Protein AF-A0A661V4U7-F1 (afdb_monomer_lite)

pLDDT: mean 79.94, std 15.43, range [44.84, 98.19]

Radius of gyration: 28.43 Å; chains: 1; bounding box: 42×71×66 Å

Secondary structure (DSSP, 8-state):
-------------HHHHHHHHHHHHHHHHHHHHHHHHHHHHHHHHHHHHHB--HHHHHHHTTSGGGGS--SSBSSHHHHHHHHHS-HHHHHHHHHHHHHHHHHHHHHHHHHHHHHHHH---TTHHHHHHHHHHH-

Sequence (135 aa):
MTTTTATAKTHHSPGYRLRKATNLAFKYLVLTVLAFFFLFPLIFMFVSSIKNNEMQVTQDMSSLYAFIPTGDIGIQNYVDVFERVEFGRLMFNSVLIVSTMVLLGLLINSMIAYALARLRFKGRELLLGTIIALI

Structure (mmCIF, N/CA/C/O backbone):
data_AF-A0A661V4U7-F1
#
_entry.id   AF-A0A661V4U7-F1
#
loop_
_atom_site.group_PDB
_atom_site.id
_atom_site.type_symbol
_atom_site.label_atom_id
_atom_site.label_alt_id
_atom_site.label_comp_id
_atom_site.label_asym_id
_atom_site.label_entity_id
_atom_site.label_seq_id
_atom_site.pdbx_PDB_ins_code
_atom_site.Cartn_x
_atom_site.Cartn_y
_atom_site.Cartn_z
_atom_site.occupancy
_atom_site.B_iso_or_equiv
_atom_site.auth_seq_id
_atom_site.auth_comp_id
_atom_site.auth_asym_id
_atom_site.auth_atom_id
_atom_site.pdbx_PDB_model_num
ATOM 1 N N . MET A 1 1 ? 14.217 -52.680 38.008 1.00 45.72 1 MET A N 1
ATOM 2 C CA . MET A 1 1 ? 13.025 -52.696 37.134 1.00 45.72 1 MET A CA 1
ATOM 3 C C . MET A 1 1 ? 13.137 -51.528 36.166 1.00 45.72 1 MET A C 1
ATOM 5 O O . MET A 1 1 ? 12.887 -50.398 36.554 1.00 45.72 1 MET A O 1
ATOM 9 N N . THR A 1 2 ? 13.627 -51.783 34.957 1.00 44.84 2 THR A N 1
ATOM 10 C CA . THR A 1 2 ? 13.811 -50.798 33.882 1.00 44.84 2 THR A CA 1
ATOM 11 C C . THR A 1 2 ? 12.626 -50.887 32.926 1.00 44.84 2 THR A C 1
ATOM 13 O O . THR A 1 2 ? 12.466 -51.876 32.218 1.00 44.84 2 THR A O 1
ATOM 16 N N . THR A 1 3 ? 11.771 -49.867 32.925 1.00 52.91 3 THR A N 1
ATOM 17 C CA . THR A 1 3 ? 10.636 -49.770 32.003 1.00 52.91 3 THR A CA 1
ATOM 18 C C . THR A 1 3 ? 11.135 -49.222 30.668 1.00 52.91 3 THR A C 1
ATOM 20 O O . THR A 1 3 ? 11.408 -48.032 30.532 1.00 52.91 3 THR A O 1
ATOM 23 N N . THR A 1 4 ? 11.303 -50.099 29.681 1.00 56.12 4 THR A N 1
ATOM 24 C CA . THR A 1 4 ? 11.606 -49.733 28.293 1.00 56.12 4 THR A CA 1
ATOM 25 C C . THR A 1 4 ? 10.351 -49.160 27.631 1.00 56.12 4 THR A C 1
ATOM 27 O O . THR A 1 4 ? 9.420 -49.893 27.304 1.00 56.12 4 THR A O 1
ATOM 30 N N . THR A 1 5 ? 10.319 -47.846 27.414 1.00 56.34 5 THR A N 1
ATOM 31 C CA . THR A 1 5 ? 9.282 -47.167 26.625 1.00 56.34 5 THR A CA 1
ATOM 32 C C . THR A 1 5 ? 9.471 -47.502 25.143 1.00 56.34 5 THR A C 1
ATOM 34 O O . THR A 1 5 ? 10.343 -46.952 24.472 1.00 56.34 5 THR A O 1
ATOM 37 N N . ALA A 1 6 ? 8.669 -48.435 24.629 1.00 55.75 6 ALA A N 1
ATOM 38 C CA . ALA A 1 6 ? 8.643 -48.792 23.217 1.00 55.75 6 ALA A CA 1
ATOM 39 C C . ALA A 1 6 ? 8.133 -47.615 22.367 1.00 55.75 6 ALA A C 1
ATOM 41 O O . ALA A 1 6 ? 7.021 -47.118 22.545 1.00 55.75 6 ALA A O 1
ATOM 42 N N . THR A 1 7 ? 8.958 -47.168 21.424 1.00 56.53 7 THR A N 1
ATOM 43 C CA . THR A 1 7 ? 8.645 -46.128 20.441 1.00 56.53 7 THR A CA 1
ATOM 44 C C . THR A 1 7 ? 7.653 -46.690 19.418 1.00 56.53 7 THR A C 1
ATOM 46 O O . THR A 1 7 ? 8.005 -47.532 18.590 1.00 56.53 7 THR A O 1
ATOM 49 N N . ALA A 1 8 ? 6.396 -46.247 19.472 1.00 52.19 8 ALA A N 1
ATOM 50 C CA . ALA A 1 8 ? 5.366 -46.650 18.519 1.00 52.19 8 ALA A CA 1
ATOM 51 C C . ALA A 1 8 ? 5.686 -46.101 17.115 1.00 52.19 8 ALA A C 1
ATOM 53 O O . ALA A 1 8 ? 5.567 -44.905 16.853 1.00 52.19 8 ALA A O 1
ATOM 54 N N . LYS A 1 9 ? 6.101 -46.982 16.197 1.00 53.38 9 LYS A N 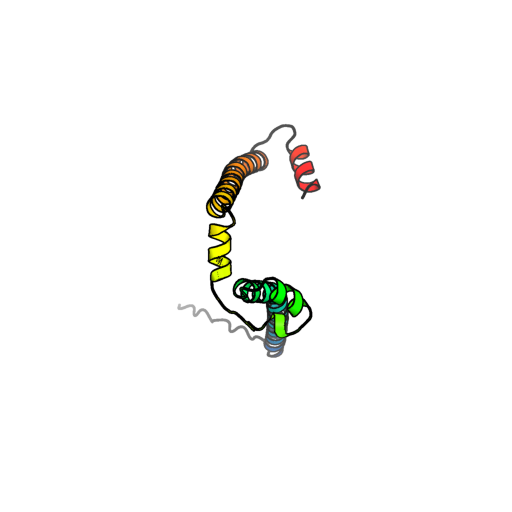1
ATOM 55 C CA . LYS A 1 9 ? 6.260 -46.665 14.771 1.00 53.38 9 LYS A CA 1
ATOM 56 C C . LYS A 1 9 ? 4.871 -46.491 14.151 1.00 53.38 9 LYS A C 1
ATOM 58 O O . LYS A 1 9 ? 4.138 -47.465 13.990 1.00 53.38 9 LYS A O 1
ATOM 63 N N . THR A 1 10 ? 4.497 -45.266 13.794 1.00 60.88 10 THR A N 1
ATOM 64 C CA . THR A 1 10 ? 3.250 -44.993 13.071 1.00 60.88 10 THR A CA 1
ATOM 65 C C . THR A 1 10 ? 3.341 -45.561 11.651 1.00 60.88 10 THR A C 1
ATOM 67 O O . THR A 1 10 ? 4.005 -45.022 10.766 1.00 60.88 10 THR A O 1
ATOM 70 N N . HIS A 1 11 ? 2.679 -46.696 11.427 1.00 53.28 11 HIS A N 1
ATOM 71 C CA . HIS A 1 11 ? 2.571 -47.339 10.119 1.00 53.28 11 HIS A CA 1
ATOM 72 C C . HIS A 1 11 ? 1.645 -46.511 9.209 1.00 53.28 11 HIS A C 1
ATOM 74 O O . HIS A 1 11 ? 0.441 -46.743 9.123 1.00 53.28 11 HIS A O 1
ATOM 80 N N . HIS A 1 12 ? 2.186 -45.497 8.533 1.00 61.53 12 HIS A N 1
ATOM 81 C CA . HIS A 1 12 ? 1.446 -44.781 7.495 1.00 61.53 12 HIS A CA 1
ATOM 82 C C . HIS A 1 12 ? 1.301 -45.676 6.259 1.00 61.53 12 HIS A C 1
ATOM 84 O O . HIS A 1 12 ? 2.291 -46.008 5.606 1.00 61.53 12 HIS A O 1
ATOM 90 N N . SER A 1 13 ? 0.066 -46.063 5.933 1.00 65.12 13 SER A N 1
ATOM 91 C CA . SER A 1 13 ? -0.234 -46.874 4.752 1.00 65.12 13 SER A CA 1
ATOM 92 C C . SER A 1 13 ? 0.213 -46.166 3.453 1.00 65.12 13 SER A C 1
ATOM 94 O O . SER A 1 13 ? 0.125 -44.934 3.361 1.00 65.12 13 SER A O 1
ATOM 96 N N . PRO A 1 14 ? 0.683 -46.901 2.423 1.00 62.81 14 PRO A N 1
ATOM 97 C CA . PRO A 1 14 ? 1.210 -46.313 1.183 1.00 62.81 14 PRO A CA 1
ATOM 98 C C . PRO A 1 14 ? 0.237 -45.337 0.498 1.00 62.81 14 PRO A C 1
ATOM 100 O O . PRO A 1 14 ? 0.647 -44.285 0.005 1.00 62.81 14 PRO A O 1
ATOM 103 N N . GLY A 1 15 ? -1.070 -45.627 0.552 1.00 68.00 15 GLY A N 1
ATOM 104 C CA . GLY A 1 15 ? -2.123 -44.785 -0.026 1.00 68.00 15 GLY A CA 1
ATOM 105 C C . GLY A 1 15 ? -2.315 -43.431 0.670 1.00 68.00 15 GLY A C 1
ATOM 106 O O . GLY A 1 15 ? -2.714 -42.463 0.022 1.00 68.00 15 GLY A O 1
ATOM 107 N N . TYR A 1 16 ? -1.977 -43.318 1.961 1.00 68.88 16 TYR A N 1
ATOM 108 C CA . TYR A 1 16 ? -2.000 -42.038 2.678 1.00 68.88 16 TYR A CA 1
ATOM 109 C C . TYR A 1 16 ? -0.881 -41.106 2.194 1.00 68.88 16 TYR A C 1
ATOM 111 O O . TYR A 1 16 ? -1.108 -39.913 1.993 1.00 68.88 16 TYR A O 1
ATOM 119 N N . ARG A 1 17 ? 0.319 -41.650 1.940 1.00 70.56 17 ARG A N 1
ATOM 120 C CA . ARG A 1 17 ? 1.461 -40.875 1.424 1.00 70.56 17 ARG A CA 1
ATOM 121 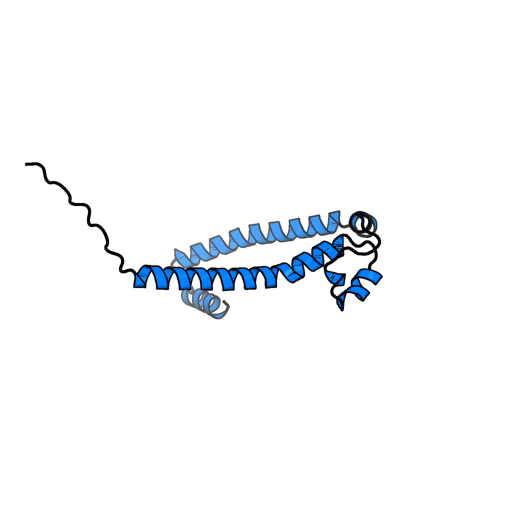C C . ARG A 1 17 ? 1.209 -40.387 -0.004 1.00 70.56 17 ARG A C 1
ATOM 123 O O . ARG A 1 17 ? 1.527 -39.238 -0.297 1.00 70.56 17 ARG A O 1
ATOM 130 N N . LEU A 1 18 ? 0.581 -41.215 -0.844 1.00 72.62 18 LEU A N 1
ATOM 131 C CA . LEU A 1 18 ? 0.261 -40.867 -2.232 1.00 72.62 18 LEU A CA 1
ATOM 132 C C . LEU A 1 18 ? -0.811 -39.765 -2.320 1.00 72.62 18 LEU A C 1
ATOM 134 O O . LEU A 1 18 ? -0.567 -38.744 -2.951 1.00 72.62 18 LEU A O 1
ATOM 138 N N . ARG A 1 19 ? -1.938 -39.891 -1.594 1.00 74.88 19 ARG A N 1
ATOM 139 C CA . ARG A 1 19 ? -2.975 -38.834 -1.518 1.00 74.88 19 ARG A CA 1
ATOM 140 C C . ARG A 1 19 ? -2.448 -37.528 -0.921 1.00 74.88 19 ARG A C 1
ATOM 142 O O . ARG A 1 19 ? -2.862 -36.443 -1.322 1.00 74.88 19 ARG A O 1
ATOM 149 N N . LYS A 1 20 ? -1.532 -37.614 0.049 1.00 79.50 20 LYS A N 1
ATOM 150 C CA . LYS A 1 20 ? -0.887 -36.433 0.633 1.00 79.50 20 LYS A CA 1
ATOM 151 C C . LYS A 1 20 ? 0.037 -35.746 -0.377 1.00 79.50 20 LYS A C 1
ATOM 153 O O . LYS A 1 20 ? 0.001 -34.524 -0.463 1.00 79.50 20 LYS A O 1
ATOM 158 N N . ALA A 1 21 ? 0.811 -36.508 -1.153 1.00 81.44 21 ALA A N 1
ATOM 159 C CA . ALA A 1 21 ? 1.687 -35.973 -2.194 1.00 81.44 21 ALA A CA 1
ATOM 160 C C . ALA A 1 21 ? 0.899 -35.336 -3.350 1.00 81.44 21 ALA A C 1
ATOM 162 O O . ALA A 1 21 ? 1.242 -34.236 -3.769 1.00 81.44 21 ALA A O 1
ATOM 163 N N . THR A 1 22 ? -0.194 -35.958 -3.808 1.00 86.75 22 THR A N 1
ATOM 164 C CA . THR A 1 22 ? -1.047 -35.392 -4.869 1.00 86.75 22 THR A CA 1
ATOM 165 C C . THR A 1 22 ? -1.754 -34.121 -4.415 1.00 86.75 22 THR A C 1
ATOM 167 O O . THR A 1 22 ? -1.763 -33.136 -5.143 1.00 86.75 22 THR A O 1
ATOM 170 N N . ASN A 1 23 ? -2.291 -34.095 -3.190 1.00 88.62 23 ASN A N 1
ATOM 171 C CA . ASN A 1 23 ? -2.912 -32.889 -2.640 1.00 88.62 23 ASN A CA 1
ATOM 172 C C . ASN A 1 23 ? -1.895 -31.763 -2.453 1.00 88.62 23 ASN A C 1
ATOM 174 O O . ASN A 1 23 ? -2.234 -30.596 -2.623 1.00 88.62 23 ASN A O 1
ATOM 178 N N . LEU A 1 24 ? -0.659 -32.101 -2.086 1.00 87.88 24 LEU A N 1
ATOM 179 C CA . LEU A 1 24 ? 0.406 -31.121 -1.946 1.00 87.88 24 LEU A CA 1
ATOM 180 C C . LEU A 1 24 ? 0.814 -30.568 -3.317 1.00 87.88 24 LEU A C 1
ATOM 182 O O . LEU A 1 24 ? 0.831 -29.355 -3.486 1.00 87.88 24 LEU A O 1
ATOM 186 N N . ALA A 1 25 ? 1.043 -31.436 -4.304 1.00 91.56 25 ALA A N 1
ATOM 187 C CA . ALA A 1 25 ? 1.354 -31.040 -5.674 1.00 91.56 25 ALA A CA 1
ATOM 188 C C . ALA A 1 25 ? 0.246 -30.172 -6.288 1.00 91.56 25 ALA A C 1
ATOM 190 O O . ALA A 1 25 ? 0.540 -29.129 -6.858 1.00 91.56 25 ALA A O 1
ATOM 191 N N . PHE A 1 26 ? -1.024 -30.545 -6.101 1.00 93.69 26 PHE A N 1
ATOM 192 C CA . PHE A 1 26 ? -2.165 -29.754 -6.564 1.00 93.69 26 PHE A CA 1
ATOM 193 C C . PHE A 1 26 ? -2.230 -28.381 -5.885 1.00 93.69 26 PHE A C 1
ATOM 195 O O . PHE A 1 26 ? -2.409 -27.373 -6.560 1.00 93.69 26 PHE A O 1
ATOM 202 N N . LYS A 1 27 ? -2.023 -28.311 -4.561 1.00 92.69 27 LYS A N 1
ATOM 203 C CA . LYS A 1 27 ? -1.945 -27.030 -3.844 1.00 92.69 27 LYS A CA 1
ATOM 204 C C . LYS A 1 27 ? -0.826 -26.152 -4.395 1.00 92.69 27 LYS A C 1
ATOM 206 O O . LYS A 1 27 ? -1.089 -25.004 -4.723 1.00 92.69 27 LYS A O 1
ATOM 211 N N . TYR A 1 28 ? 0.391 -26.679 -4.527 1.00 94.00 28 TYR A N 1
ATOM 212 C CA . TYR A 1 28 ? 1.510 -25.907 -5.069 1.00 94.00 28 TYR A CA 1
ATOM 213 C C . TYR A 1 28 ? 1.256 -25.466 -6.509 1.00 94.00 28 TYR A C 1
ATOM 215 O O . TYR A 1 28 ? 1.503 -24.309 -6.811 1.00 94.00 28 TYR A O 1
ATOM 223 N N . LEU A 1 29 ? 0.686 -26.324 -7.358 1.00 95.56 29 LEU A N 1
ATOM 224 C CA . LEU A 1 29 ? 0.293 -25.960 -8.719 1.00 95.56 29 LEU A CA 1
ATOM 225 C C . LEU A 1 29 ? -0.664 -24.758 -8.718 1.00 95.56 29 LEU A C 1
ATOM 227 O O . LEU A 1 29 ? -0.410 -23.773 -9.405 1.00 95.56 29 LEU A O 1
ATOM 231 N N . VAL A 1 30 ? -1.732 -24.817 -7.914 1.00 95.94 30 VAL A N 1
ATOM 232 C CA . VAL A 1 30 ? -2.708 -23.724 -7.793 1.00 95.94 30 VAL A CA 1
ATOM 233 C C . VAL A 1 30 ? -2.038 -22.452 -7.271 1.00 95.94 30 VAL A C 1
ATOM 235 O O . VAL A 1 30 ? -2.211 -21.393 -7.866 1.00 95.94 30 VAL A O 1
ATOM 238 N N . LEU A 1 31 ? -1.229 -22.540 -6.209 1.00 94.38 31 LEU A N 1
ATOM 239 C CA . LEU A 1 31 ? -0.504 -21.387 -5.666 1.00 94.38 31 LEU A CA 1
ATOM 240 C C . LEU A 1 31 ? 0.455 -20.775 -6.694 1.00 94.38 31 LEU A C 1
ATOM 242 O O . LEU A 1 31 ? 0.526 -19.555 -6.792 1.00 94.38 31 LEU A O 1
ATOM 246 N N . THR A 1 32 ? 1.170 -21.593 -7.468 1.00 94.06 32 THR A N 1
ATOM 247 C CA . THR A 1 32 ? 2.086 -21.128 -8.515 1.00 94.06 32 THR A CA 1
ATOM 248 C C . THR A 1 32 ? 1.329 -20.416 -9.632 1.00 94.06 32 THR A C 1
ATOM 250 O O . THR A 1 32 ? 1.732 -19.327 -10.029 1.00 94.06 32 THR A O 1
ATOM 253 N N . VAL A 1 33 ? 0.208 -20.971 -10.103 1.00 95.19 33 VAL A N 1
ATOM 254 C CA . VAL A 1 33 ? -0.635 -20.322 -11.123 1.00 95.19 33 VAL A CA 1
ATOM 255 C C . VAL A 1 33 ? -1.181 -18.985 -10.614 1.00 95.19 33 VAL A C 1
ATOM 257 O O . VAL A 1 33 ? -1.079 -17.981 -11.318 1.00 95.19 33 VAL A O 1
ATOM 260 N N . LEU A 1 34 ? -1.698 -18.941 -9.381 1.00 93.44 34 LEU A N 1
ATOM 261 C CA . LEU A 1 34 ? -2.168 -17.696 -8.765 1.00 93.44 34 LEU A CA 1
ATOM 262 C C . LEU A 1 34 ? -1.033 -16.678 -8.621 1.00 93.44 34 LEU A C 1
ATOM 264 O O . LEU A 1 34 ? -1.224 -15.507 -8.935 1.00 93.44 34 LEU A O 1
ATOM 268 N N . ALA A 1 35 ? 0.152 -17.112 -8.186 1.00 93.88 35 ALA A N 1
ATOM 269 C CA . ALA A 1 35 ? 1.310 -16.237 -8.066 1.00 93.88 35 ALA A CA 1
ATOM 270 C C . ALA A 1 35 ? 1.651 -15.595 -9.415 1.00 93.88 35 ALA A C 1
ATOM 272 O O . ALA A 1 35 ? 1.766 -14.375 -9.483 1.00 93.88 35 ALA A O 1
ATOM 273 N N . PHE A 1 36 ? 1.738 -16.381 -10.494 1.00 91.88 36 PHE A N 1
ATOM 274 C CA . PHE A 1 36 ? 1.988 -15.845 -11.835 1.00 91.88 36 PHE A CA 1
ATOM 275 C C . PHE A 1 36 ? 0.897 -14.876 -12.298 1.00 91.88 36 PHE A C 1
ATOM 277 O O . PHE A 1 36 ? 1.219 -13.839 -12.872 1.00 91.88 36 PHE A O 1
ATOM 284 N N . PHE A 1 37 ? -0.371 -15.165 -12.002 1.00 91.31 37 PHE A N 1
ATOM 285 C CA . PHE A 1 37 ? -1.483 -14.270 -12.321 1.00 91.31 37 PHE A CA 1
ATOM 286 C C . PHE A 1 37 ? -1.350 -12.900 -11.631 1.00 91.31 37 PHE A C 1
ATOM 288 O O . PHE A 1 37 ? -1.527 -11.871 -12.277 1.00 91.31 37 PHE A O 1
ATOM 295 N N . PHE A 1 38 ? -0.976 -12.864 -10.348 1.00 90.19 38 PHE A N 1
ATOM 296 C CA . PHE A 1 38 ? -0.748 -11.607 -9.620 1.00 90.19 38 PHE A CA 1
ATOM 297 C C . PHE A 1 38 ? 0.577 -10.917 -9.979 1.00 90.19 38 PHE A C 1
ATOM 299 O O . PHE A 1 38 ? 0.670 -9.693 -9.913 1.00 90.19 38 PHE A O 1
ATOM 306 N N . LEU A 1 39 ? 1.601 -11.678 -10.369 1.00 89.69 39 LEU A N 1
ATOM 307 C CA . LEU A 1 39 ? 2.895 -11.148 -10.812 1.00 89.69 39 LEU A CA 1
ATOM 308 C C . LEU A 1 39 ? 2.813 -10.498 -12.193 1.00 89.69 39 LEU A C 1
ATOM 310 O O . LEU A 1 39 ? 3.551 -9.554 -12.458 1.00 89.69 39 LEU A O 1
ATOM 314 N N . PHE A 1 40 ? 1.917 -10.969 -13.058 1.00 84.19 40 PHE A N 1
ATOM 315 C CA . PHE A 1 40 ? 1.744 -10.456 -14.414 1.00 84.19 40 PHE A 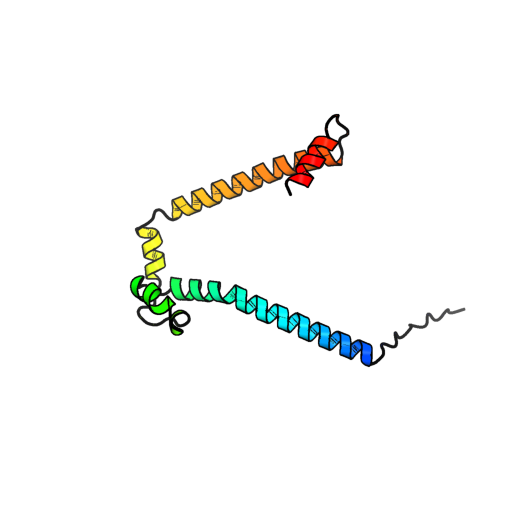CA 1
ATOM 316 C C . PHE A 1 40 ? 1.633 -8.916 -14.497 1.00 84.19 40 PHE A C 1
ATOM 318 O O . PHE A 1 40 ? 2.463 -8.313 -15.184 1.00 84.19 40 PHE A O 1
ATOM 325 N N . PRO A 1 41 ? 0.707 -8.239 -13.781 1.00 85.19 41 PRO A N 1
ATOM 326 C CA . PRO A 1 41 ? 0.620 -6.777 -13.818 1.00 85.19 41 PRO A CA 1
ATOM 327 C C . PRO A 1 41 ? 1.834 -6.077 -13.186 1.00 85.19 41 PRO A C 1
ATOM 329 O O . PRO A 1 41 ? 2.195 -4.983 -13.615 1.00 85.19 41 PRO A O 1
ATOM 332 N N . LEU A 1 42 ? 2.495 -6.695 -12.201 1.00 85.81 42 LEU A N 1
ATOM 333 C CA . LEU A 1 42 ? 3.695 -6.128 -11.575 1.00 85.81 42 LEU A CA 1
ATOM 334 C C . LEU A 1 42 ? 4.890 -6.132 -12.530 1.00 85.81 42 LEU A C 1
ATOM 336 O O . LEU A 1 42 ? 5.609 -5.140 -12.617 1.00 85.81 42 LEU A O 1
ATOM 340 N N . ILE A 1 43 ? 5.080 -7.228 -13.269 1.00 82.81 43 ILE A N 1
ATOM 341 C CA . ILE A 1 43 ? 6.130 -7.337 -14.287 1.00 82.81 43 ILE A CA 1
ATOM 342 C C . ILE A 1 43 ? 5.883 -6.307 -15.392 1.00 82.81 43 ILE A C 1
ATOM 344 O O . ILE A 1 43 ? 6.814 -5.614 -15.793 1.00 82.81 43 ILE A O 1
ATOM 348 N N . PHE A 1 44 ? 4.631 -6.155 -15.833 1.00 79.94 44 PHE A N 1
ATOM 349 C CA . PHE A 1 44 ? 4.260 -5.131 -16.808 1.00 79.94 44 PHE A CA 1
ATOM 350 C C . PHE A 1 44 ? 4.575 -3.711 -16.310 1.00 79.94 44 PHE A C 1
ATOM 352 O O . PHE A 1 44 ? 5.231 -2.953 -17.022 1.00 79.94 44 PHE A O 1
ATOM 359 N N . MET A 1 45 ? 4.189 -3.360 -15.074 1.00 81.44 45 MET A N 1
ATOM 360 C CA . MET A 1 45 ? 4.529 -2.052 -14.494 1.00 81.44 45 MET A CA 1
ATOM 361 C C . MET A 1 45 ? 6.039 -1.824 -14.418 1.00 81.44 45 MET A C 1
ATOM 363 O O . MET A 1 45 ? 6.504 -0.727 -14.715 1.00 81.44 45 MET A O 1
ATOM 367 N N . PHE A 1 46 ? 6.804 -2.847 -14.039 1.00 82.81 46 PHE A N 1
ATOM 368 C CA . PHE A 1 46 ? 8.256 -2.744 -13.929 1.00 82.81 46 PHE A CA 1
ATOM 369 C C . PHE A 1 46 ? 8.928 -2.529 -15.289 1.00 82.81 46 PHE A C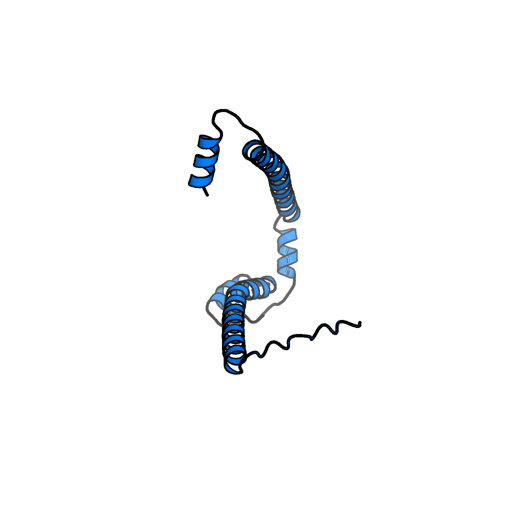 1
ATOM 371 O O . PHE A 1 46 ? 9.761 -1.643 -15.436 1.00 82.81 46 PHE A O 1
ATOM 378 N N . VAL A 1 47 ? 8.546 -3.300 -16.312 1.00 78.81 47 VAL A N 1
ATOM 379 C CA . VAL A 1 47 ? 9.075 -3.116 -17.674 1.00 78.81 47 VAL A CA 1
ATOM 380 C C . VAL A 1 47 ? 8.678 -1.743 -18.220 1.00 78.81 47 VAL A C 1
ATOM 382 O O . VAL A 1 47 ? 9.498 -1.060 -18.830 1.00 78.81 47 VAL A O 1
ATOM 385 N N . SER A 1 48 ? 7.444 -1.310 -17.956 1.00 73.94 48 SER A N 1
ATOM 386 C CA . SER A 1 48 ? 6.946 -0.003 -18.375 1.00 73.94 48 SER A CA 1
ATOM 387 C C . SER A 1 48 ? 7.670 1.164 -17.705 1.00 73.94 48 SER A C 1
ATOM 389 O O . SER A 1 48 ? 7.808 2.201 -18.344 1.00 73.94 48 SER A O 1
ATOM 391 N N . SER A 1 49 ? 8.133 1.042 -16.455 1.00 77.50 49 SER A N 1
ATOM 392 C CA . SER A 1 49 ? 8.785 2.165 -15.764 1.00 77.50 49 SER A CA 1
ATOM 393 C C . SER A 1 49 ? 10.176 2.490 -16.317 1.00 77.50 49 SER A C 1
ATOM 395 O O . SER A 1 49 ? 10.650 3.608 -16.129 1.00 77.50 49 SER A O 1
ATOM 397 N N . ILE A 1 50 ? 10.810 1.535 -17.007 1.00 75.62 50 ILE A N 1
ATOM 398 C CA . ILE A 1 50 ? 12.157 1.655 -17.593 1.00 75.62 50 ILE A CA 1
ATOM 399 C C . ILE A 1 50 ? 12.100 2.146 -19.059 1.00 75.62 50 ILE A C 1
ATOM 401 O O . ILE A 1 50 ? 13.098 2.612 -19.613 1.00 75.62 50 ILE A O 1
ATOM 405 N N . LYS A 1 51 ? 10.936 2.063 -19.715 1.00 68.75 51 LYS A N 1
ATOM 406 C CA . LYS A 1 51 ? 10.732 2.603 -21.068 1.00 68.75 51 LYS A CA 1
ATOM 407 C C . LYS A 1 51 ? 10.578 4.132 -20.979 1.00 68.75 51 LYS A C 1
ATOM 409 O O . LYS A 1 51 ? 9.632 4.609 -20.365 1.00 68.75 51 LYS A O 1
ATOM 414 N N . ASN A 1 52 ? 11.469 4.904 -21.613 1.00 61.28 52 ASN A N 1
ATOM 415 C CA . ASN A 1 52 ? 11.433 6.381 -21.555 1.00 61.28 52 ASN A CA 1
ATOM 416 C C . ASN A 1 52 ? 10.384 7.023 -22.487 1.00 61.28 52 ASN A C 1
ATOM 418 O O . ASN A 1 52 ? 10.198 8.236 -22.459 1.00 61.28 52 ASN A O 1
ATOM 422 N N .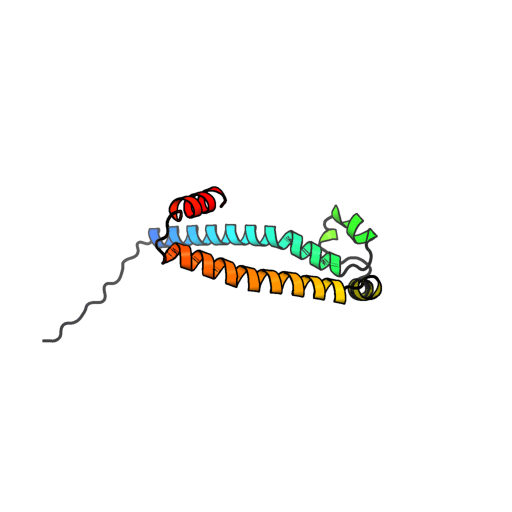 ASN A 1 53 ? 9.721 6.239 -23.345 1.00 62.97 53 ASN A N 1
ATOM 423 C CA . ASN A 1 53 ? 8.771 6.741 -24.336 1.00 62.97 53 ASN A CA 1
ATOM 424 C C . ASN A 1 53 ? 7.327 6.338 -23.981 1.00 62.97 53 ASN A C 1
ATOM 426 O O . ASN A 1 53 ? 6.902 5.209 -24.241 1.00 62.97 53 ASN A O 1
ATOM 430 N N . GLU A 1 54 ? 6.561 7.283 -23.428 1.00 60.50 54 GLU A N 1
ATOM 431 C CA . GLU A 1 54 ? 5.155 7.110 -23.020 1.00 60.50 54 GLU A CA 1
ATOM 432 C C . GLU A 1 54 ? 4.235 6.663 -24.179 1.00 60.50 54 GLU A C 1
ATOM 434 O O . GLU A 1 54 ? 3.293 5.886 -23.983 1.00 60.50 54 GLU A O 1
ATOM 439 N N . MET A 1 55 ? 4.532 7.090 -25.416 1.00 54.41 55 MET A N 1
ATOM 440 C CA . MET A 1 55 ? 3.771 6.686 -26.606 1.00 54.41 55 MET A CA 1
ATOM 441 C C . MET A 1 55 ? 4.028 5.222 -26.978 1.00 54.41 55 MET A C 1
ATOM 443 O O . MET A 1 55 ? 3.113 4.534 -27.426 1.00 54.41 55 MET A O 1
ATOM 447 N N . GLN A 1 56 ? 5.245 4.725 -26.747 1.00 56.25 56 GLN A N 1
ATOM 448 C CA . GLN A 1 56 ? 5.626 3.341 -27.039 1.00 56.25 56 GLN A CA 1
ATOM 449 C C . GLN A 1 56 ? 5.044 2.372 -26.001 1.00 56.25 56 GLN A C 1
ATOM 451 O O . GLN A 1 56 ? 4.553 1.308 -26.363 1.00 56.25 56 GLN A O 1
ATOM 456 N N . VAL A 1 57 ? 4.973 2.786 -24.728 1.00 58.22 57 VAL A N 1
ATOM 457 C CA . VAL A 1 57 ? 4.263 2.044 -23.670 1.00 58.22 57 VAL A CA 1
ATOM 458 C C . VAL A 1 57 ? 2.791 1.839 -24.030 1.00 58.22 57 VAL A C 1
ATOM 460 O O . VAL A 1 57 ? 2.297 0.722 -23.913 1.00 58.22 57 VAL A O 1
ATOM 463 N N . THR A 1 58 ? 2.110 2.888 -24.504 1.00 59.00 58 THR A N 1
ATOM 464 C CA . THR A 1 58 ? 0.674 2.849 -24.839 1.00 59.00 58 THR A CA 1
ATOM 465 C C . THR A 1 58 ? 0.389 2.031 -26.107 1.00 59.00 58 THR A C 1
ATOM 467 O O . THR A 1 58 ? -0.620 1.331 -26.185 1.00 59.00 58 THR A O 1
ATOM 470 N N . GLN A 1 59 ? 1.287 2.071 -27.097 1.00 59.00 59 GLN A N 1
ATOM 471 C CA . GLN A 1 59 ? 1.168 1.289 -28.335 1.00 59.00 59 GLN A CA 1
ATOM 472 C C . GLN A 1 59 ? 1.477 -0.204 -28.126 1.00 59.00 59 GLN A C 1
ATOM 474 O O . GLN A 1 59 ? 0.788 -1.058 -28.689 1.00 59.00 59 GLN A O 1
ATOM 479 N N . ASP A 1 60 ? 2.442 -0.529 -27.260 1.00 57.78 60 ASP A N 1
ATOM 480 C CA . ASP A 1 60 ? 2.834 -1.909 -26.960 1.00 57.78 60 ASP A CA 1
ATOM 481 C C . ASP A 1 60 ? 1.818 -2.647 -26.062 1.00 57.78 60 ASP A C 1
ATOM 483 O O . ASP A 1 60 ? 1.880 -3.873 -25.981 1.00 57.78 60 ASP A O 1
ATOM 487 N N . MET A 1 61 ? 0.853 -1.950 -25.429 1.00 56.78 61 MET A N 1
ATOM 488 C CA . MET A 1 61 ? -0.136 -2.537 -24.494 1.00 56.78 61 MET A CA 1
ATOM 489 C C . MET A 1 61 ? -0.966 -3.682 -25.093 1.00 56.78 61 MET A C 1
ATOM 491 O O . MET A 1 61 ? -1.478 -4.524 -24.358 1.00 56.78 61 MET A O 1
ATOM 495 N N . SER A 1 62 ? -1.126 -3.706 -26.418 1.00 55.66 62 SER A N 1
ATOM 496 C CA . S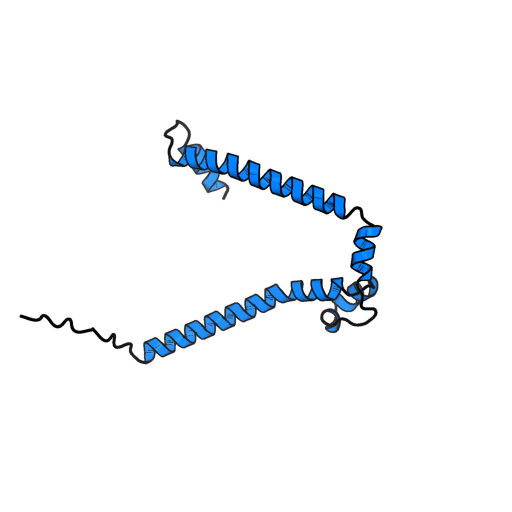ER A 1 62 ? -1.925 -4.709 -27.134 1.00 55.66 62 SER A CA 1
ATOM 497 C C . SER A 1 62 ? -1.117 -5.921 -27.622 1.00 55.66 62 SER A C 1
ATOM 499 O O . SER A 1 62 ? -1.694 -6.841 -28.203 1.00 55.66 62 SER A O 1
ATOM 501 N N . SER A 1 63 ? 0.202 -5.952 -27.391 1.00 59.16 63 SER A N 1
ATOM 502 C CA . SER A 1 63 ? 1.108 -6.955 -27.956 1.00 59.16 63 SER A CA 1
ATOM 503 C C . SER A 1 63 ? 2.025 -7.599 -26.910 1.00 59.16 63 SER A C 1
ATOM 505 O O . SER A 1 63 ? 2.254 -7.064 -25.830 1.00 59.16 63 SER A O 1
ATOM 507 N N . LEU A 1 64 ? 2.614 -8.753 -27.248 1.00 54.97 64 LEU A N 1
ATOM 508 C CA . LEU A 1 64 ? 3.614 -9.453 -26.422 1.00 54.97 64 LEU A CA 1
ATOM 509 C C . LEU A 1 64 ? 4.874 -8.599 -26.146 1.00 54.97 64 LEU A C 1
ATOM 511 O O . LEU A 1 64 ? 5.626 -8.899 -25.220 1.00 54.97 64 LEU A O 1
ATOM 515 N N . TYR A 1 65 ? 5.071 -7.505 -26.893 1.00 55.84 65 TYR A N 1
ATOM 516 C CA . TYR A 1 65 ? 6.105 -6.485 -26.662 1.00 55.84 65 TYR A CA 1
ATOM 517 C C . TYR A 1 65 ? 5.876 -5.628 -25.401 1.00 55.84 65 TYR A C 1
ATOM 519 O O . TYR A 1 65 ? 6.802 -4.965 -24.932 1.00 55.84 65 TYR A O 1
ATOM 527 N N . ALA A 1 66 ? 4.693 -5.704 -24.782 1.00 58.00 66 ALA A N 1
ATOM 528 C CA . ALA A 1 66 ? 4.416 -5.153 -23.454 1.00 58.00 66 ALA A CA 1
ATOM 529 C C . ALA A 1 66 ? 5.355 -5.704 -22.359 1.00 58.00 66 ALA A C 1
ATOM 531 O O . ALA A 1 66 ? 5.653 -5.005 -21.392 1.00 58.00 66 ALA A O 1
ATOM 532 N N . PHE A 1 67 ? 5.837 -6.944 -22.513 1.00 56.12 67 PHE A N 1
ATOM 533 C CA . PHE A 1 67 ? 6.645 -7.652 -21.507 1.00 56.12 67 PHE A CA 1
ATOM 534 C C . PHE A 1 67 ? 8.148 -7.625 -21.787 1.00 56.12 67 PHE A C 1
ATOM 536 O O . PHE A 1 67 ? 8.926 -8.142 -20.986 1.00 56.12 67 PHE A O 1
ATOM 543 N N . ILE A 1 68 ? 8.567 -7.038 -22.910 1.00 60.31 68 ILE A N 1
ATOM 544 C CA . ILE A 1 68 ? 9.973 -6.955 -23.305 1.00 60.31 68 ILE A CA 1
ATOM 545 C C . ILE A 1 68 ? 10.365 -5.473 -23.362 1.00 60.31 68 ILE A C 1
ATOM 547 O O . ILE A 1 68 ? 9.664 -4.681 -24.000 1.00 60.31 68 ILE A O 1
ATOM 551 N N . PRO A 1 69 ? 11.466 -5.061 -22.706 1.00 57.81 69 PRO A N 1
ATOM 552 C CA . PRO A 1 69 ? 11.991 -3.711 -22.852 1.00 57.81 69 PRO A CA 1
ATOM 553 C C . PRO A 1 69 ? 12.562 -3.552 -24.269 1.00 57.81 69 PRO A C 1
ATOM 555 O O . PRO A 1 69 ? 13.696 -3.923 -24.551 1.00 57.81 69 PRO A O 1
ATOM 558 N N . THR A 1 70 ? 11.737 -3.059 -25.188 1.00 57.84 70 THR A N 1
ATOM 559 C CA . THR A 1 70 ? 12.107 -2.682 -26.556 1.00 57.84 70 THR A CA 1
ATOM 560 C C . THR A 1 70 ? 12.208 -1.161 -26.664 1.00 57.84 70 THR A C 1
ATOM 562 O O . THR A 1 70 ? 11.373 -0.461 -26.095 1.00 57.84 70 THR A O 1
ATOM 565 N N . GLY A 1 71 ? 13.196 -0.650 -27.406 1.00 62.84 71 GLY A N 1
ATOM 566 C CA . GLY A 1 71 ? 13.349 0.786 -27.679 1.00 62.84 71 GLY A CA 1
ATOM 567 C C . GLY A 1 71 ? 14.375 1.498 -26.790 1.00 62.84 71 GLY A C 1
ATOM 568 O O . GLY A 1 71 ? 15.431 0.941 -26.498 1.00 62.84 71 GLY A O 1
ATOM 569 N N . ASP A 1 72 ? 14.068 2.743 -26.414 1.00 60.72 72 ASP A N 1
ATOM 570 C CA . ASP A 1 72 ? 14.948 3.640 -25.652 1.00 60.72 72 ASP A CA 1
ATOM 571 C C . ASP A 1 72 ? 14.816 3.365 -24.142 1.00 60.72 72 ASP A C 1
ATOM 573 O O . ASP A 1 72 ? 13.883 3.812 -23.464 1.00 60.72 72 ASP A O 1
ATOM 577 N N . ILE A 1 73 ? 15.728 2.536 -23.635 1.00 65.12 73 ILE A N 1
ATOM 578 C CA . ILE A 1 73 ? 15.754 2.042 -22.254 1.00 65.12 73 ILE A CA 1
ATOM 579 C C . ILE A 1 73 ? 16.602 3.000 -21.419 1.00 65.12 73 ILE A C 1
ATOM 581 O O . ILE A 1 73 ? 17.757 3.262 -21.752 1.00 65.12 73 ILE A O 1
ATOM 585 N N . GLY A 1 74 ? 16.076 3.500 -20.302 1.00 69.31 74 GLY A N 1
ATOM 586 C CA . GLY A 1 74 ? 16.870 4.338 -19.409 1.00 69.31 74 GLY A CA 1
ATOM 587 C C . GLY A 1 74 ? 16.147 4.750 -18.136 1.00 69.31 74 GLY A C 1
ATOM 588 O O . GLY A 1 74 ? 15.014 4.367 -17.876 1.00 69.31 74 GLY A O 1
ATOM 589 N N . ILE A 1 75 ? 16.854 5.521 -17.313 1.00 75.69 75 ILE A N 1
ATOM 590 C CA . ILE A 1 75 ? 16.381 5.983 -15.998 1.00 75.69 75 ILE A CA 1
ATOM 591 C C . ILE A 1 75 ? 15.788 7.402 -16.111 1.00 75.69 75 ILE A C 1
ATOM 593 O O . ILE A 1 75 ? 15.370 7.987 -15.116 1.00 75.69 75 ILE A O 1
ATOM 597 N N . GLN A 1 76 ? 15.707 7.956 -17.326 1.00 76.12 76 GLN A N 1
ATOM 598 C CA . GLN A 1 76 ? 15.259 9.328 -17.557 1.00 76.12 76 GLN A CA 1
ATOM 599 C C . GLN A 1 76 ? 13.836 9.549 -17.041 1.00 76.12 76 GLN A C 1
ATOM 601 O O . GLN A 1 76 ? 13.583 10.566 -16.414 1.00 76.12 76 GLN A O 1
ATOM 606 N N . ASN A 1 77 ? 12.949 8.558 -17.169 1.00 76.00 77 ASN A N 1
ATOM 607 C CA . ASN A 1 77 ? 11.606 8.609 -16.586 1.00 76.00 77 ASN A CA 1
ATOM 608 C C . ASN A 1 77 ? 11.611 8.876 -15.064 1.00 76.00 77 ASN A C 1
ATOM 610 O O . ASN A 1 77 ? 10.795 9.636 -14.552 1.00 76.00 77 ASN A O 1
ATOM 614 N N . TYR A 1 78 ? 12.566 8.305 -14.323 1.00 78.69 78 TYR A N 1
ATOM 615 C CA . TYR A 1 78 ? 12.685 8.576 -12.890 1.00 78.69 78 TYR A CA 1
ATOM 616 C C . TYR A 1 78 ? 13.153 10.006 -12.632 1.00 78.69 78 TYR A C 1
ATOM 618 O O . TYR A 1 78 ? 12.583 10.668 -11.772 1.00 78.69 78 TYR A O 1
ATOM 626 N N . VAL A 1 79 ? 14.151 10.491 -13.378 1.00 80.81 79 VAL A N 1
ATOM 627 C CA . VAL A 1 79 ? 14.664 11.868 -13.255 1.00 80.81 79 VAL A CA 1
ATOM 628 C C . VAL A 1 79 ? 13.569 12.883 -13.593 1.00 80.81 79 VAL A C 1
ATOM 630 O O . VAL A 1 79 ? 13.314 13.793 -12.808 1.00 80.81 79 VAL A O 1
ATOM 633 N N . ASP A 1 80 ? 12.844 12.656 -14.687 1.00 79.75 80 ASP A N 1
ATOM 634 C CA . ASP A 1 80 ? 11.729 13.484 -15.138 1.00 79.75 80 ASP A CA 1
ATOM 635 C C . ASP A 1 80 ? 10.625 13.593 -14.078 1.00 79.75 80 ASP A C 1
ATOM 637 O O . ASP A 1 80 ? 10.059 14.667 -13.901 1.00 79.75 80 ASP A O 1
ATOM 641 N N . VAL A 1 81 ? 10.333 12.530 -13.320 1.00 79.75 81 VAL A N 1
ATOM 642 C CA . VAL A 1 81 ? 9.352 12.589 -12.221 1.00 79.75 81 VAL A CA 1
ATOM 643 C C . VAL A 1 81 ? 9.813 13.515 -11.092 1.00 79.75 81 VAL A C 1
ATOM 645 O O . VAL A 1 81 ? 8.984 14.215 -10.511 1.00 79.75 81 VAL A O 1
ATOM 648 N N . PHE A 1 82 ? 11.111 13.552 -10.782 1.00 81.31 82 PHE A N 1
ATOM 649 C CA . PHE A 1 82 ? 11.650 14.455 -9.760 1.00 81.31 82 PHE A CA 1
ATOM 650 C C . PHE A 1 82 ? 11.762 15.910 -10.238 1.00 81.31 82 PHE A C 1
ATOM 652 O O . PHE A 1 82 ? 11.700 16.811 -9.404 1.00 81.31 82 PHE A O 1
ATOM 659 N N . GLU A 1 83 ? 11.919 16.149 -11.544 1.00 82.06 83 GLU A N 1
ATOM 660 C CA . GLU A 1 83 ? 12.030 17.498 -12.119 1.00 82.06 83 GLU A CA 1
ATOM 661 C C . GLU A 1 83 ? 10.672 18.114 -12.487 1.00 82.06 83 GLU A C 1
ATOM 663 O O . GLU A 1 83 ? 10.437 19.298 -12.244 1.00 82.06 83 GLU A O 1
ATOM 668 N N . ARG A 1 84 ? 9.759 17.325 -13.067 1.00 80.81 84 ARG A N 1
ATOM 669 C CA . ARG A 1 84 ? 8.443 17.790 -13.544 1.00 80.81 84 ARG A CA 1
ATOM 670 C C . ARG A 1 84 ? 7.398 17.855 -12.438 1.00 80.81 84 ARG A C 1
ATOM 672 O O . ARG A 1 84 ? 6.418 18.587 -12.566 1.00 80.81 84 ARG A O 1
ATOM 679 N N . VAL A 1 85 ? 7.570 17.070 -11.376 1.00 80.88 85 VAL A N 1
ATOM 680 C CA . VAL A 1 85 ? 6.625 16.979 -10.262 1.00 80.88 85 VAL A CA 1
ATOM 681 C C . VAL A 1 85 ? 7.368 17.234 -8.959 1.00 80.88 85 VAL A C 1
ATOM 683 O O . VAL A 1 85 ? 8.489 16.779 -8.763 1.00 80.88 85 VAL A O 1
ATOM 686 N N . GLU A 1 86 ? 6.715 17.898 -8.004 1.00 84.88 86 GLU A N 1
ATOM 687 C CA . GLU A 1 86 ? 7.218 18.033 -6.631 1.00 84.88 86 GLU A CA 1
ATOM 688 C C . GLU A 1 86 ? 7.071 16.702 -5.865 1.00 84.88 86 GLU A C 1
ATOM 690 O O . GLU A 1 86 ? 6.420 16.612 -4.819 1.00 84.88 86 GLU A O 1
ATOM 695 N N . PHE A 1 87 ? 7.667 15.637 -6.410 1.00 86.94 87 PHE A N 1
ATOM 696 C CA . PHE A 1 87 ? 7.537 14.255 -5.963 1.00 86.94 87 PHE A CA 1
ATOM 697 C C . PHE A 1 87 ? 7.942 14.087 -4.498 1.00 86.94 87 PHE A C 1
ATOM 699 O O . PHE A 1 87 ? 7.249 13.412 -3.738 1.00 86.94 87 PHE A O 1
ATOM 706 N N . GLY A 1 88 ? 9.005 14.773 -4.062 1.00 87.38 88 GLY A N 1
ATOM 707 C CA . GLY A 1 88 ? 9.428 14.779 -2.659 1.00 87.38 88 GLY A CA 1
ATOM 708 C C . GLY A 1 88 ? 8.330 15.273 -1.711 1.00 87.38 88 GLY A C 1
ATOM 709 O O . GLY A 1 88 ? 8.102 14.666 -0.665 1.00 87.38 88 GLY A O 1
ATOM 710 N N . ARG A 1 89 ? 7.582 16.315 -2.100 1.00 89.88 89 ARG A N 1
ATOM 711 C CA . ARG A 1 89 ? 6.460 16.823 -1.299 1.00 89.88 89 ARG A CA 1
ATOM 712 C C . ARG A 1 89 ? 5.275 15.863 -1.315 1.00 89.88 89 ARG A C 1
ATOM 714 O O . ARG A 1 89 ? 4.658 15.649 -0.276 1.00 89.88 89 ARG A O 1
ATOM 721 N N . LEU A 1 90 ? 4.970 15.256 -2.461 1.00 90.88 90 LEU A N 1
ATOM 722 C CA . LEU A 1 90 ? 3.905 14.252 -2.570 1.00 90.88 90 LEU A CA 1
ATOM 723 C C . LEU A 1 90 ? 4.190 13.015 -1.707 1.00 90.88 90 LEU A C 1
ATOM 725 O O . LEU A 1 90 ? 3.306 12.550 -0.982 1.00 90.88 90 LEU A O 1
ATOM 729 N N . MET A 1 91 ? 5.426 12.517 -1.734 1.00 93.69 91 MET A N 1
ATOM 730 C CA . MET A 1 91 ? 5.865 11.408 -0.889 1.00 93.69 91 MET A CA 1
ATOM 731 C C . MET A 1 91 ? 5.819 11.776 0.589 1.00 93.69 91 MET A C 1
ATOM 733 O O . MET A 1 91 ? 5.252 11.025 1.380 1.00 93.69 91 MET A O 1
ATOM 737 N N . PHE A 1 92 ? 6.336 12.948 0.963 1.00 95.56 92 PHE A N 1
ATOM 738 C CA . PHE A 1 92 ? 6.300 13.401 2.350 1.00 95.56 92 PHE A CA 1
ATOM 739 C C . PHE A 1 92 ? 4.867 13.540 2.874 1.00 95.56 92 PHE A C 1
ATOM 741 O O . PHE A 1 92 ? 4.555 13.010 3.938 1.00 95.56 92 PHE A O 1
ATOM 748 N N . ASN A 1 93 ? 3.974 14.173 2.108 1.00 96.25 93 ASN A N 1
ATOM 749 C CA . ASN A 1 93 ? 2.565 14.307 2.478 1.00 96.25 93 ASN A CA 1
ATOM 750 C C . ASN A 1 93 ? 1.898 12.939 2.658 1.00 96.25 93 ASN A C 1
ATOM 752 O O . ASN A 1 93 ? 1.184 12.727 3.633 1.00 96.25 93 ASN A O 1
ATOM 756 N N . SER A 1 94 ? 2.162 11.994 1.753 1.00 96.38 94 SER A N 1
ATOM 757 C CA . SER A 1 94 ? 1.597 10.643 1.833 1.00 96.38 94 SER A CA 1
ATOM 758 C C . SER A 1 94 ? 2.088 9.904 3.077 1.00 96.38 94 SER A C 1
ATOM 760 O O . SER A 1 94 ? 1.285 9.360 3.833 1.00 96.38 94 SER A O 1
ATOM 762 N N . VAL A 1 95 ? 3.399 9.931 3.337 1.00 97.69 95 VAL A N 1
ATOM 763 C CA . VAL A 1 95 ? 3.998 9.307 4.525 1.00 97.69 95 VAL A CA 1
ATOM 764 C C . VAL A 1 95 ? 3.457 9.941 5.802 1.00 97.69 95 VAL A C 1
ATOM 766 O O . VAL A 1 95 ? 3.084 9.222 6.729 1.00 97.69 95 VAL A O 1
ATOM 769 N N . LEU A 1 96 ? 3.366 11.270 5.857 1.00 97.81 96 LEU A N 1
ATOM 770 C CA . LEU A 1 96 ? 2.849 11.991 7.016 1.00 97.81 96 LEU A CA 1
ATOM 771 C C . LEU A 1 96 ? 1.384 11.636 7.283 1.00 97.81 96 LEU A C 1
ATOM 773 O O . LEU A 1 96 ? 1.037 11.304 8.416 1.00 97.81 96 LEU A O 1
ATOM 777 N N . ILE A 1 97 ? 0.532 11.648 6.256 1.00 97.62 97 ILE A N 1
ATOM 778 C CA . ILE A 1 97 ? -0.895 11.333 6.403 1.00 97.62 97 ILE A CA 1
ATOM 779 C C . ILE A 1 97 ? -1.077 9.881 6.848 1.00 97.62 97 ILE A C 1
ATOM 781 O O . ILE A 1 97 ? -1.772 9.629 7.831 1.00 97.62 97 ILE A O 1
ATOM 785 N N . VAL A 1 98 ? -0.425 8.928 6.174 1.00 97.94 98 VAL A N 1
ATOM 786 C CA . VAL A 1 98 ? -0.558 7.498 6.486 1.00 97.94 98 VAL A CA 1
ATOM 787 C C . VAL A 1 98 ? -0.022 7.188 7.881 1.00 97.94 98 VAL A C 1
ATOM 789 O O . VAL A 1 98 ? -0.708 6.533 8.660 1.00 97.94 98 VAL A O 1
ATOM 792 N N . SER A 1 99 ? 1.167 7.680 8.237 1.00 97.88 99 SER A N 1
ATOM 793 C CA . SER A 1 99 ? 1.738 7.454 9.573 1.00 97.88 99 SER A CA 1
ATOM 794 C C . SER A 1 99 ? 0.860 8.042 10.676 1.00 97.88 99 SER A C 1
ATOM 796 O O . SER A 1 99 ? 0.558 7.350 11.647 1.00 97.88 99 SER A O 1
ATOM 798 N N . THR A 1 100 ? 0.372 9.271 10.502 1.00 97.94 100 THR A N 1
ATOM 799 C CA . THR A 1 100 ? -0.537 9.912 11.461 1.00 97.94 100 THR A CA 1
ATOM 800 C C . THR A 1 100 ? -1.838 9.123 11.600 1.00 97.94 100 THR A C 1
ATOM 802 O O . THR A 1 100 ? -2.277 8.848 12.716 1.00 97.94 100 THR A O 1
ATOM 805 N N . MET A 1 101 ? -2.434 8.701 10.481 1.00 97.75 101 MET A N 1
ATOM 806 C CA . MET A 1 101 ? -3.669 7.918 10.471 1.00 97.75 101 MET A CA 1
ATOM 807 C C . MET A 1 101 ? -3.490 6.557 11.150 1.00 97.75 101 MET A C 1
ATOM 809 O O . MET A 1 101 ? -4.344 6.153 11.935 1.00 97.75 101 MET A O 1
ATOM 813 N N . VAL A 1 102 ? -2.373 5.869 10.901 1.00 97.94 102 VAL A N 1
ATOM 814 C CA . VAL A 1 102 ? -2.064 4.581 11.534 1.00 97.94 102 VAL A CA 1
ATOM 815 C C . VAL A 1 102 ? -1.830 4.751 13.031 1.00 97.94 102 VAL A C 1
ATOM 817 O O . VAL A 1 102 ? -2.391 3.987 13.807 1.00 97.94 102 VAL A O 1
ATOM 820 N N . LEU A 1 103 ? -1.053 5.748 13.462 1.00 98.19 103 LEU A N 1
ATOM 821 C CA . LEU A 1 103 ? -0.754 5.962 14.882 1.00 98.19 103 LEU A CA 1
ATOM 822 C C . LEU A 1 103 ? -2.005 6.340 15.678 1.00 98.19 103 LEU A C 1
ATOM 824 O O . LEU A 1 103 ? -2.305 5.712 16.695 1.00 98.19 103 LEU A O 1
ATOM 828 N N . LEU A 1 104 ? -2.758 7.336 15.203 1.00 97.88 104 LEU A N 1
ATOM 829 C CA . LEU A 1 104 ? -3.989 7.772 15.861 1.00 97.88 104 LEU A CA 1
ATOM 830 C C . LEU A 1 104 ? -5.066 6.690 15.789 1.00 97.88 104 LEU A C 1
ATOM 832 O O . LEU A 1 104 ? -5.713 6.399 16.793 1.00 97.88 104 LEU A O 1
ATOM 836 N N . GLY A 1 105 ? -5.220 6.059 14.624 1.00 97.44 105 GLY A N 1
ATOM 837 C CA . GLY A 1 105 ? -6.153 4.958 14.425 1.00 97.44 105 GLY A CA 1
ATOM 838 C C . GLY A 1 105 ? -5.845 3.791 15.353 1.00 97.44 105 GLY A C 1
ATOM 839 O O . GLY A 1 105 ? -6.739 3.312 16.039 1.00 97.44 105 GLY A O 1
ATOM 840 N N . LEU A 1 106 ? -4.585 3.366 15.454 1.00 97.62 106 LEU A N 1
ATOM 841 C CA . LEU A 1 106 ? -4.179 2.279 16.342 1.00 97.62 106 LEU A CA 1
ATOM 842 C C . LEU A 1 106 ? -4.428 2.623 17.813 1.00 97.62 106 LEU A C 1
ATOM 844 O O . LEU A 1 106 ? -4.949 1.784 18.546 1.00 97.62 106 LEU A O 1
ATOM 848 N N . LEU A 1 107 ? -4.102 3.847 18.238 1.00 97.94 107 LEU A N 1
ATOM 849 C CA . LEU A 1 107 ? -4.334 4.307 19.606 1.00 97.94 107 LEU A CA 1
ATOM 850 C C . LEU A 1 107 ? -5.829 4.265 19.955 1.00 97.94 107 LEU A C 1
ATOM 852 O O . LEU A 1 107 ? -6.226 3.610 20.920 1.00 97.94 107 LEU A O 1
ATOM 856 N N . ILE A 1 108 ? -6.664 4.915 19.142 1.00 96.56 108 ILE A N 1
ATOM 857 C CA . ILE A 1 108 ? -8.106 5.026 19.382 1.00 96.56 108 ILE A CA 1
ATOM 858 C C . ILE A 1 108 ? -8.779 3.652 19.266 1.00 96.56 108 ILE A C 1
ATOM 860 O O . ILE A 1 108 ? -9.530 3.259 20.161 1.00 96.56 108 ILE A O 1
ATOM 864 N N . ASN A 1 109 ? -8.476 2.886 18.214 1.00 94.88 109 ASN A N 1
ATOM 865 C CA . ASN A 1 109 ? -9.059 1.560 18.001 1.00 94.88 109 ASN A CA 1
ATOM 866 C C . ASN A 1 109 ? -8.676 0.595 19.125 1.00 94.88 109 ASN A C 1
ATOM 868 O O . ASN A 1 109 ? -9.528 -0.154 19.595 1.00 94.88 109 ASN A O 1
ATOM 872 N N . SER A 1 110 ? -7.429 0.640 19.604 1.00 95.88 110 SER A N 1
ATOM 873 C CA . SER A 1 110 ? -6.982 -0.179 20.736 1.00 95.88 110 SER A CA 1
ATOM 874 C C . SER A 1 110 ? -7.729 0.177 22.026 1.00 95.88 110 SER A C 1
ATOM 876 O O . SER A 1 110 ? -8.212 -0.715 22.727 1.00 95.88 110 SER A O 1
ATOM 878 N N . MET A 1 111 ? -7.918 1.471 22.314 1.00 95.12 111 MET A N 1
ATOM 879 C CA . MET A 1 111 ? -8.688 1.921 23.480 1.00 95.12 111 MET A CA 1
ATOM 880 C C . MET A 1 111 ? -10.156 1.478 23.416 1.00 95.12 111 MET A C 1
ATOM 882 O O . MET A 1 111 ? -10.686 0.975 24.409 1.00 95.12 111 MET A O 1
ATOM 886 N N . ILE A 1 112 ? -10.808 1.620 22.257 1.00 93.00 112 ILE A N 1
ATOM 887 C CA . ILE A 1 112 ? -12.202 1.193 22.057 1.00 93.00 112 ILE A CA 1
ATOM 888 C C . ILE A 1 112 ? -12.319 -0.328 22.176 1.00 93.00 112 ILE A C 1
ATOM 890 O O . ILE A 1 112 ? -13.194 -0.822 22.889 1.00 93.00 112 ILE A O 1
ATOM 894 N N . ALA A 1 113 ? -11.416 -1.078 21.539 1.00 92.62 113 ALA A N 1
ATOM 895 C CA . ALA A 1 113 ? -11.384 -2.533 21.629 1.00 92.62 113 ALA A CA 1
ATOM 896 C C . ALA A 1 113 ? -11.205 -3.000 23.081 1.00 92.62 113 ALA A C 1
ATOM 898 O O . ALA A 1 113 ? -11.910 -3.903 23.533 1.00 92.62 113 ALA A O 1
ATOM 899 N N . TYR A 1 114 ? -10.324 -2.349 23.848 1.00 93.94 114 TYR A N 1
ATOM 900 C CA . TYR A 1 114 ? -10.137 -2.640 25.268 1.00 93.94 114 TYR A CA 1
ATOM 901 C C . TYR A 1 114 ? -11.392 -2.332 26.094 1.00 93.94 114 TYR A C 1
ATOM 903 O O . TYR A 1 114 ? -11.823 -3.165 26.897 1.00 93.94 114 TYR A O 1
ATOM 911 N N . ALA A 1 115 ? -12.010 -1.167 25.877 1.00 92.69 115 ALA A N 1
ATOM 912 C CA . ALA A 1 115 ? -13.236 -0.774 26.564 1.00 92.69 115 ALA A CA 1
ATOM 913 C C . ALA A 1 115 ? -14.373 -1.771 26.295 1.00 92.69 115 ALA A C 1
ATOM 915 O O . ALA A 1 115 ? -15.035 -2.220 27.230 1.00 92.69 115 ALA A O 1
ATOM 916 N N . LEU A 1 116 ? -14.554 -2.184 25.039 1.00 91.44 116 LEU A N 1
ATOM 917 C CA . LEU A 1 116 ? -15.549 -3.185 24.661 1.00 91.44 116 LEU A CA 1
ATOM 918 C C . LEU A 1 116 ? -15.221 -4.575 25.213 1.00 91.44 116 LEU A C 1
ATOM 920 O O . LEU A 1 116 ? -16.135 -5.289 25.609 1.00 91.44 116 LEU A O 1
ATOM 924 N N . ALA A 1 117 ? -13.951 -4.976 25.286 1.00 91.19 117 ALA A N 1
ATOM 925 C CA . ALA A 1 117 ? -13.576 -6.302 25.772 1.00 91.19 117 ALA A CA 1
ATOM 926 C C . ALA A 1 117 ? -13.679 -6.431 27.303 1.00 91.19 117 ALA A C 1
ATOM 928 O O . ALA A 1 117 ? -14.158 -7.451 27.810 1.00 91.19 117 ALA A O 1
ATOM 929 N N . ARG A 1 118 ? -13.226 -5.417 28.053 1.00 88.81 118 ARG A N 1
ATOM 930 C CA . ARG A 1 118 ? -13.019 -5.510 29.510 1.00 88.81 118 ARG A CA 1
ATOM 931 C C . ARG A 1 118 ? -14.016 -4.719 30.351 1.00 88.81 118 ARG A C 1
ATOM 933 O O . ARG A 1 118 ? -14.298 -5.149 31.468 1.00 88.81 118 ARG A O 1
ATOM 940 N N . LEU A 1 119 ? -14.572 -3.611 29.859 1.00 91.00 119 LEU A N 1
ATOM 941 C CA . LEU A 1 119 ? -15.506 -2.797 30.641 1.00 91.00 119 LEU A CA 1
ATOM 942 C C . LEU A 1 119 ? -16.952 -3.285 30.463 1.00 91.00 119 LEU A C 1
ATOM 944 O O . LEU A 1 119 ? -17.360 -3.783 29.408 1.00 91.00 119 LEU A O 1
ATOM 948 N N . ARG A 1 120 ? -17.750 -3.152 31.526 1.00 85.69 120 ARG A N 1
ATOM 949 C CA . ARG A 1 120 ? -19.196 -3.410 31.512 1.00 85.69 120 ARG A CA 1
ATOM 950 C C . ARG A 1 120 ? -19.916 -2.071 31.634 1.00 85.69 120 ARG A C 1
ATOM 952 O O . ARG A 1 120 ? -20.007 -1.527 32.728 1.00 85.69 120 ARG A O 1
ATOM 959 N N . PHE A 1 121 ? -20.392 -1.535 30.512 1.00 90.06 121 PHE A N 1
ATOM 960 C CA . PHE A 1 121 ? -21.120 -0.266 30.454 1.00 90.06 121 PHE A CA 1
ATOM 961 C C . PHE A 1 121 ? -22.447 -0.425 29.700 1.00 90.06 121 PHE A C 1
ATOM 963 O O . PHE A 1 121 ? -22.609 -1.310 28.855 1.00 90.06 121 PHE A O 1
ATOM 970 N N . LYS A 1 122 ? -23.419 0.431 30.025 1.00 83.38 122 LYS A N 1
ATOM 971 C CA . LYS A 1 122 ? -24.756 0.413 29.420 1.00 83.38 122 LYS A CA 1
ATOM 972 C C . LYS A 1 122 ? -24.658 0.895 27.964 1.00 83.38 122 LYS A C 1
ATOM 974 O O . LYS A 1 122 ? -24.199 2.005 27.729 1.00 83.38 122 LYS A O 1
ATOM 979 N N . GLY A 1 123 ? -25.052 0.051 27.004 1.00 88.44 123 GLY A N 1
ATOM 980 C CA . GLY A 1 123 ? -24.947 0.325 25.556 1.00 88.44 123 GLY A CA 1
ATOM 981 C C . GLY A 1 123 ? -23.863 -0.466 24.806 1.00 88.44 123 GLY A C 1
ATOM 982 O O . GLY A 1 123 ? -23.796 -0.385 23.582 1.00 88.44 123 GLY A O 1
ATOM 983 N N . ARG A 1 124 ? -23.054 -1.273 25.509 1.00 87.56 124 ARG A N 1
ATOM 984 C CA . ARG A 1 124 ? -22.007 -2.126 24.914 1.00 87.56 124 ARG A CA 1
ATOM 985 C C . ARG A 1 124 ? -22.534 -3.076 23.831 1.00 87.56 124 ARG A C 1
ATOM 987 O O . ARG A 1 124 ? -21.921 -3.167 22.777 1.00 87.56 124 ARG A O 1
ATOM 994 N N . GLU A 1 125 ? -23.655 -3.756 24.076 1.00 89.19 125 GLU A N 1
ATOM 995 C CA . GLU A 1 125 ? -24.243 -4.710 23.116 1.00 89.19 125 GLU A CA 1
ATOM 996 C C . GLU A 1 125 ? -24.708 -4.028 21.825 1.00 89.19 125 GLU A C 1
ATOM 998 O O . GLU A 1 125 ? -24.546 -4.577 20.741 1.00 89.19 125 GLU A O 1
ATOM 1003 N N . LEU A 1 126 ? -25.223 -2.799 21.924 1.00 92.94 126 LEU A N 1
ATOM 1004 C CA . LEU A 1 126 ? -25.635 -2.023 20.756 1.00 92.94 126 LEU A CA 1
ATOM 1005 C C . LEU A 1 126 ? -24.420 -1.597 19.922 1.00 92.94 126 LEU A C 1
ATOM 1007 O O . LEU A 1 126 ? -24.436 -1.756 18.708 1.00 92.94 126 LEU A O 1
ATOM 1011 N N . LEU A 1 127 ? -23.343 -1.130 20.566 1.00 91.19 127 LEU A N 1
ATOM 1012 C CA . LEU A 1 127 ? -22.088 -0.814 19.873 1.00 91.19 127 LEU A CA 1
ATOM 1013 C C . LEU A 1 127 ? -21.458 -2.050 19.220 1.00 91.19 127 LEU A C 1
ATOM 1015 O O . LEU A 1 127 ? -21.034 -1.972 18.070 1.00 91.19 127 LEU A O 1
ATOM 1019 N N . LEU A 1 128 ? -21.417 -3.188 19.923 1.00 90.56 128 LEU A N 1
ATOM 1020 C CA . LEU A 1 128 ? -20.924 -4.448 19.358 1.00 90.56 128 LEU A CA 1
ATOM 1021 C C . LEU A 1 128 ? -21.772 -4.897 18.164 1.00 90.56 128 LEU A C 1
ATOM 1023 O O . LEU A 1 128 ? -21.212 -5.261 17.134 1.00 90.56 128 LEU A O 1
ATOM 1027 N N . GLY A 1 129 ? -23.100 -4.816 18.272 1.00 93.19 129 GLY A N 1
ATOM 1028 C CA . GLY A 1 129 ? -24.018 -5.136 17.182 1.00 93.19 129 GLY A CA 1
ATOM 1029 C C . GLY A 1 129 ? -23.783 -4.272 15.943 1.00 93.19 129 GLY A C 1
ATOM 1030 O O . GLY A 1 129 ? -23.680 -4.810 14.845 1.00 93.19 129 GLY A O 1
ATOM 1031 N N . THR A 1 130 ? -23.614 -2.956 16.109 1.00 93.69 130 THR A N 1
ATOM 1032 C CA . THR A 1 130 ? -23.316 -2.050 14.988 1.00 93.69 130 THR A CA 1
ATOM 1033 C C . THR A 1 130 ? -21.973 -2.366 14.334 1.00 93.69 130 THR A C 1
ATOM 1035 O O . THR A 1 130 ? -21.884 -2.356 13.111 1.00 93.69 130 THR A O 1
ATOM 1038 N N . ILE A 1 131 ? -20.934 -2.674 15.121 1.00 91.88 131 ILE A N 1
ATOM 1039 C CA . ILE A 1 131 ? -19.618 -3.049 14.579 1.00 91.88 131 ILE A CA 1
ATOM 1040 C C . ILE A 1 131 ? -19.725 -4.335 13.752 1.00 91.88 131 ILE A C 1
ATOM 1042 O O . ILE A 1 131 ? -19.213 -4.382 12.640 1.00 91.88 131 ILE A O 1
ATOM 1046 N N . ILE A 1 132 ? -20.410 -5.359 14.270 1.00 93.00 132 ILE A N 1
ATOM 1047 C CA . ILE A 1 132 ? -20.591 -6.640 13.569 1.00 93.00 132 ILE A CA 1
ATOM 1048 C C . ILE A 1 132 ? -21.442 -6.472 12.306 1.00 93.00 132 ILE A C 1
ATOM 1050 O O . ILE A 1 132 ? -21.187 -7.146 11.320 1.00 93.00 132 ILE A O 1
ATOM 1054 N N . ALA A 1 133 ? -22.439 -5.587 12.320 1.00 95.25 133 ALA A N 1
ATOM 1055 C CA . ALA A 1 133 ? -23.275 -5.322 11.152 1.00 95.25 133 ALA A CA 1
ATOM 1056 C C . ALA A 1 133 ? -22.554 -4.531 10.045 1.00 95.25 133 ALA A C 1
ATOM 1058 O O . ALA A 1 133 ? -23.000 -4.559 8.901 1.00 95.25 133 ALA A O 1
ATOM 1059 N N . LEU A 1 134 ? -21.497 -3.786 10.392 1.00 93.12 134 LEU A N 1
ATOM 1060 C CA . LEU A 1 134 ? -20.751 -2.932 9.463 1.00 93.12 134 LEU A CA 1
ATOM 1061 C C . LEU A 1 134 ? -19.534 -3.632 8.828 1.00 93.12 134 LEU A C 1
ATOM 1063 O O . LEU A 1 134 ? -19.111 -3.215 7.751 1.00 93.12 134 LEU A O 1
ATOM 1067 N N . ILE A 1 135 ? -18.957 -4.634 9.502 1.00 80.12 135 ILE A N 1
ATOM 1068 C CA . ILE A 1 135 ? -17.856 -5.478 8.991 1.00 80.12 135 ILE A CA 1
ATOM 1069 C C . ILE A 1 135 ? -18.391 -6.485 7.973 1.00 80.12 135 ILE A C 1
ATOM 1071 O O . ILE A 1 135 ? -17.714 -6.656 6.934 1.00 80.12 135 ILE A O 1
#

Foldseek 3Di:
DDDDDDDDDPPDDPVNVVVVVVVVVVVVVVVVVVVCVVCVVVLLVVLLQQAPDPVVCVVCPVDPCSNPNDDDGHNVSVVCCVVVDVVVVVVVVVCVVVVVCCVVVCVVVVVVVCCLPPPDDPCSVVVVVVVVVVD